Protein AF-A0A5K7TT39-F1 (afdb_monomer)

Mean predicted aligned error: 3.27 Å

Secondary structure (DSSP, 8-state):
-HHHHHHHHHHHTTPPPP-HHHHHHHHHHHHTT----S-GGGSPPPTTHHHHHHHHHHHHHHHHHHHHHHHH-THHHHS--HHHHHHHHHHTTHIIIIIIHHHHTS-GGGTTSS-HHHHHHHHHHHHHHHHHHHHHHHHHHH--

Foldseek 3Di:
DLLVVVVVVCVVVVHDDDQLLLVLLQVQVVVVVQNADLASVPDDGDVPSNVSSVVVVVVVLVVLLVVLCVVVHPVCLQVPDLVSLQVSLQVCLCCCQVPVCRRNNCNHQSVNPPCSPVVSVVSNVSSNSSSVVSRVVSVVVNDD

pLDDT: mean 94.25, std 5.34, range [56.25, 98.25]

Sequence (144 aa):
MVMDLWGLLLRRLGVATLNFAMLGRWAGHVLQGRIRHQAIAKAEPVRHELALGWVIHYGIGVLFAGLLVVLVGERWLQAPTLGPALLVGLGTVVAPLCFMQPIMGAGFFASRTPTPARNCLKSLVTHFVFGVGLFLSAAMIVSP

Structure (mmCIF, N/CA/C/O backbone):
data_AF-A0A5K7TT39-F1
#
_entry.id   AF-A0A5K7TT39-F1
#
loop_
_atom_site.group_PDB
_atom_site.id
_atom_site.type_symbol
_atom_site.label_atom_id
_atom_site.label_alt_id
_atom_site.label_comp_id
_atom_site.label_asym_id
_atom_site.label_entity_id
_atom_site.label_seq_id
_atom_site.pdbx_PDB_ins_code
_atom_site.Cartn_x
_atom_site.Cartn_y
_atom_site.Cartn_z
_atom_site.occupanc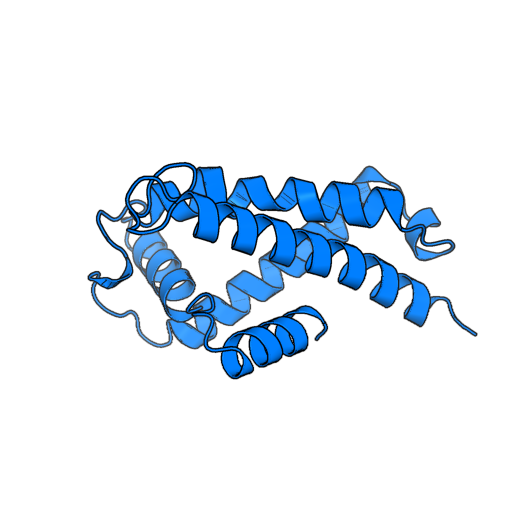y
_atom_site.B_iso_or_equiv
_atom_site.auth_seq_id
_atom_site.auth_comp_id
_atom_site.auth_asym_id
_atom_site.auth_atom_id
_atom_site.pdbx_PDB_model_num
ATOM 1 N N . MET A 1 1 ? 6.260 -9.729 -0.187 1.00 75.25 1 MET A N 1
ATOM 2 C CA . MET A 1 1 ? 7.664 -9.727 0.288 1.00 75.25 1 MET A CA 1
ATOM 3 C C . MET A 1 1 ? 8.198 -8.323 0.565 1.00 75.25 1 MET A C 1
ATOM 5 O O . MET A 1 1 ? 8.384 -8.001 1.730 1.00 75.25 1 MET A O 1
ATOM 9 N N . VAL A 1 2 ? 8.403 -7.455 -0.440 1.00 90.19 2 VAL A N 1
ATOM 10 C CA . VAL A 1 2 ? 8.895 -6.069 -0.212 1.00 90.19 2 VAL A CA 1
ATOM 11 C C . VAL A 1 2 ? 7.992 -5.298 0.761 1.00 90.19 2 VAL A C 1
ATOM 13 O O . VAL A 1 2 ? 8.470 -4.671 1.703 1.00 90.19 2 VAL A O 1
ATOM 16 N N . MET A 1 3 ? 6.675 -5.428 0.591 1.00 91.00 3 MET A N 1
ATOM 17 C CA . MET A 1 3 ? 5.683 -4.806 1.473 1.00 91.00 3 MET A CA 1
ATOM 18 C C . MET A 1 3 ? 5.699 -5.361 2.902 1.00 91.00 3 MET A C 1
ATOM 20 O O . MET A 1 3 ? 5.449 -4.614 3.845 1.00 91.00 3 MET A O 1
ATOM 24 N N . ASP A 1 4 ? 6.031 -6.640 3.082 1.00 88.50 4 ASP A N 1
ATOM 25 C CA . ASP A 1 4 ? 6.109 -7.267 4.406 1.00 88.50 4 ASP A CA 1
ATOM 26 C C . ASP A 1 4 ? 7.344 -6.781 5.161 1.00 88.50 4 ASP A C 1
ATOM 28 O O . ASP A 1 4 ? 7.256 -6.438 6.340 1.00 88.50 4 ASP A O 1
ATOM 32 N N . LEU A 1 5 ? 8.481 -6.668 4.463 1.00 91.50 5 LEU A N 1
ATOM 33 C CA . LEU A 1 5 ? 9.704 -6.072 5.002 1.00 91.50 5 LEU A CA 1
ATOM 34 C C . LEU A 1 5 ? 9.480 -4.605 5.373 1.00 91.50 5 LEU A C 1
ATOM 36 O O . LEU A 1 5 ? 9.866 -4.177 6.461 1.00 91.50 5 LEU A O 1
ATOM 40 N N . TRP A 1 6 ? 8.793 -3.851 4.513 1.00 93.12 6 TRP A N 1
ATOM 41 C CA . TRP A 1 6 ? 8.392 -2.479 4.805 1.00 93.12 6 TRP A CA 1
ATOM 42 C C . TRP A 1 6 ? 7.485 -2.397 6.040 1.00 93.12 6 TRP A C 1
ATOM 44 O O . TRP A 1 6 ? 7.718 -1.590 6.939 1.00 93.12 6 TRP A O 1
ATOM 54 N N . GLY A 1 7 ? 6.487 -3.278 6.137 1.00 90.31 7 GLY A N 1
ATOM 55 C CA . GLY A 1 7 ? 5.612 -3.376 7.301 1.00 90.31 7 GLY A CA 1
ATOM 56 C C . GLY A 1 7 ? 6.370 -3.712 8.589 1.00 90.31 7 GLY A C 1
ATOM 57 O O . GLY A 1 7 ? 6.103 -3.113 9.632 1.00 90.31 7 GLY A O 1
ATOM 58 N N . LEU A 1 8 ? 7.339 -4.628 8.527 1.00 89.44 8 LEU A N 1
ATOM 59 C CA . LEU A 1 8 ? 8.196 -4.982 9.658 1.00 89.44 8 LEU A CA 1
ATOM 60 C C . LEU A 1 8 ? 9.067 -3.799 10.094 1.00 89.44 8 LEU A C 1
ATOM 62 O O . LEU A 1 8 ? 9.157 -3.521 11.290 1.00 89.44 8 LEU A O 1
ATOM 66 N N . LEU A 1 9 ? 9.664 -3.080 9.141 1.00 92.25 9 LEU A N 1
ATOM 67 C CA . LEU A 1 9 ? 10.449 -1.878 9.411 1.00 92.25 9 LEU A CA 1
ATOM 68 C C . LEU A 1 9 ? 9.599 -0.814 10.111 1.00 92.25 9 LEU A C 1
ATOM 70 O O . LEU A 1 9 ? 9.983 -0.323 11.169 1.00 92.25 9 LEU A O 1
ATOM 74 N N . LEU A 1 10 ? 8.410 -0.512 9.583 1.00 91.38 10 LEU A N 1
ATOM 75 C CA . LEU A 1 10 ? 7.490 0.440 10.206 1.00 91.38 10 LEU A CA 1
ATOM 76 C C . LEU A 1 10 ? 7.132 0.039 11.642 1.00 91.38 10 LEU A C 1
ATOM 78 O O . LEU A 1 10 ? 7.138 0.890 12.529 1.00 91.38 10 LEU A O 1
ATOM 82 N N . ARG A 1 11 ? 6.884 -1.253 11.895 1.00 89.44 11 ARG A N 1
ATOM 83 C CA . ARG A 1 11 ? 6.622 -1.763 13.251 1.00 89.44 11 ARG A CA 1
ATOM 84 C C . ARG A 1 11 ? 7.820 -1.579 14.179 1.00 89.44 11 ARG A C 1
ATOM 86 O O . ARG A 1 11 ? 7.628 -1.149 15.311 1.00 89.44 11 ARG A O 1
ATOM 93 N N . ARG A 1 12 ? 9.042 -1.852 13.707 1.00 91.75 12 ARG A N 1
ATOM 94 C CA . ARG A 1 12 ? 10.277 -1.622 14.481 1.00 91.75 12 ARG A CA 1
ATOM 95 C C . ARG A 1 12 ? 10.501 -0.144 14.805 1.00 91.75 12 ARG A C 1
ATOM 97 O O . ARG A 1 12 ? 11.031 0.165 15.861 1.00 91.75 12 ARG A O 1
ATOM 104 N N . LEU A 1 13 ? 10.048 0.755 13.935 1.00 91.44 13 LEU A N 1
ATOM 105 C CA . LEU A 1 13 ? 10.082 2.206 14.144 1.00 91.44 13 LEU A CA 1
ATOM 106 C C . LEU A 1 13 ? 8.890 2.735 14.971 1.00 91.44 13 LEU A C 1
ATOM 108 O O . LEU A 1 13 ? 8.687 3.945 15.052 1.00 91.44 13 LEU A O 1
ATOM 112 N N . GLY A 1 14 ? 8.058 1.859 15.548 1.00 88.31 14 GLY A N 1
ATOM 113 C CA . GLY A 1 14 ? 6.896 2.253 16.353 1.00 88.31 14 GLY A CA 1
ATOM 114 C C . GLY A 1 14 ? 5.741 2.863 15.546 1.00 88.31 14 GLY A C 1
ATOM 115 O O . GLY A 1 14 ? 4.832 3.474 16.109 1.00 88.31 14 GLY A O 1
ATOM 116 N N . VAL A 1 15 ? 5.743 2.717 14.218 1.00 87.12 15 VAL A N 1
ATOM 117 C CA . VAL A 1 15 ? 4.671 3.212 13.351 1.00 87.12 15 VAL A CA 1
ATOM 118 C C . VAL A 1 15 ? 3.567 2.164 13.256 1.00 87.12 15 VAL A C 1
ATOM 120 O O . VAL A 1 15 ? 3.766 1.061 12.746 1.00 87.12 15 VAL A O 1
ATOM 123 N N . ALA A 1 16 ? 2.362 2.533 13.693 1.00 81.50 16 ALA A N 1
ATOM 124 C CA . ALA A 1 16 ? 1.181 1.692 13.538 1.00 81.50 16 ALA A CA 1
ATOM 125 C C . ALA A 1 16 ? 0.922 1.387 12.048 1.00 81.50 16 ALA A C 1
ATOM 127 O O . ALA A 1 16 ? 0.655 2.286 11.234 1.00 81.50 16 ALA A O 1
ATOM 128 N N . THR A 1 17 ? 1.001 0.103 11.701 1.00 78.38 17 THR A N 1
ATOM 129 C CA . THR A 1 17 ? 0.720 -0.416 10.357 1.00 78.38 17 THR A CA 1
ATOM 130 C C . THR A 1 17 ? -0.756 -0.773 10.210 1.00 78.38 17 THR A C 1
ATOM 132 O O . THR A 1 17 ? -1.498 -0.819 11.193 1.00 78.38 17 THR A O 1
ATOM 135 N N . LEU A 1 18 ? -1.205 -0.972 8.969 1.00 71.31 18 LEU A N 1
ATOM 136 C CA . LEU A 1 18 ? -2.574 -1.399 8.708 1.00 71.31 18 LEU A CA 1
ATOM 137 C C . LEU A 1 18 ? -2.823 -2.747 9.396 1.00 71.31 18 LEU A C 1
ATOM 139 O O . LEU A 1 18 ? -2.069 -3.702 9.211 1.00 71.31 18 LEU A O 1
ATOM 143 N N . ASN A 1 19 ? -3.892 -2.827 10.184 1.00 85.75 19 ASN A N 1
ATOM 144 C CA . ASN A 1 19 ? -4.361 -4.100 10.700 1.00 85.75 19 ASN A CA 1
ATOM 145 C C . ASN A 1 19 ? -5.215 -4.772 9.619 1.00 85.75 19 ASN A C 1
ATOM 147 O O . ASN A 1 19 ? -6.357 -4.367 9.404 1.00 85.75 19 ASN A O 1
ATOM 151 N N . PHE A 1 20 ? -4.676 -5.796 8.950 1.00 90.69 20 PHE A N 1
ATOM 152 C CA . PHE A 1 20 ? -5.413 -6.529 7.916 1.00 90.69 20 PHE A CA 1
ATOM 153 C C . PHE A 1 20 ? -6.703 -7.169 8.441 1.00 90.69 20 PHE A C 1
ATOM 155 O O . PHE A 1 20 ? -7.648 -7.316 7.672 1.00 90.69 20 PHE A O 1
ATOM 162 N N . ALA A 1 21 ? -6.818 -7.421 9.749 1.00 94.06 21 ALA A N 1
ATOM 163 C CA . ALA A 1 21 ? -8.078 -7.842 10.354 1.00 94.06 21 ALA A CA 1
ATOM 164 C C . ALA A 1 21 ? -9.216 -6.840 10.097 1.00 94.06 21 ALA A C 1
ATOM 166 O O . ALA A 1 21 ? -10.344 -7.256 9.883 1.00 94.06 21 ALA A O 1
ATOM 167 N N . MET A 1 22 ? -8.942 -5.530 10.027 1.00 95.12 22 MET A N 1
ATOM 168 C CA . MET A 1 22 ? -9.972 -4.536 9.693 1.00 95.12 22 MET A CA 1
ATOM 169 C C . MET A 1 22 ? -10.473 -4.674 8.254 1.00 95.12 22 MET A C 1
ATOM 171 O O . MET A 1 22 ? -11.657 -4.466 8.001 1.00 95.12 22 MET A O 1
ATOM 175 N N . LEU A 1 23 ? -9.585 -5.021 7.318 1.00 95.31 23 LEU A N 1
ATOM 176 C CA . LEU A 1 23 ? -9.950 -5.254 5.922 1.00 95.31 23 LEU A CA 1
ATOM 177 C C . LEU A 1 23 ? -10.805 -6.514 5.786 1.00 95.31 23 LEU A C 1
ATOM 179 O O . LEU A 1 23 ? -11.852 -6.478 5.145 1.00 95.31 23 LEU A O 1
ATOM 183 N N . GLY A 1 24 ? -10.403 -7.611 6.430 1.00 97.12 24 GLY A N 1
ATOM 184 C CA . GLY A 1 24 ? -11.213 -8.825 6.414 1.00 97.12 24 GLY A CA 1
ATOM 185 C C . GLY A 1 24 ? -12.522 -8.673 7.183 1.00 97.12 24 GLY A C 1
ATOM 186 O O . GLY A 1 24 ? -13.542 -9.181 6.732 1.00 97.12 24 GLY A O 1
ATOM 187 N N . ARG A 1 25 ? -12.545 -7.899 8.275 1.00 97.56 25 ARG A N 1
ATOM 188 C CA . ARG A 1 25 ? -13.785 -7.544 8.975 1.00 97.56 25 ARG A CA 1
ATOM 189 C C . ARG A 1 25 ? -14.730 -6.817 8.032 1.00 97.56 25 ARG A C 1
ATOM 191 O O . ARG A 1 25 ? -15.872 -7.231 7.885 1.00 97.56 25 ARG A O 1
ATOM 198 N N . TRP A 1 26 ? -14.242 -5.776 7.357 1.00 96.69 26 TRP A N 1
ATOM 199 C CA . TRP A 1 26 ? -15.033 -5.033 6.379 1.00 96.69 26 TRP A CA 1
ATOM 200 C C . TRP A 1 26 ? -15.594 -5.955 5.293 1.00 96.69 26 TRP A C 1
ATOM 202 O O . TRP A 1 26 ? -16.793 -5.937 5.042 1.00 96.69 26 TRP A O 1
ATOM 212 N N . ALA A 1 27 ? -14.762 -6.820 4.714 1.00 96.69 27 ALA A N 1
ATOM 213 C CA . ALA A 1 27 ? -15.203 -7.754 3.686 1.00 96.69 27 ALA A CA 1
ATOM 214 C C . ALA A 1 27 ? -16.251 -8.756 4.194 1.00 96.69 27 ALA A C 1
ATOM 216 O O . ALA A 1 27 ? -17.235 -9.014 3.509 1.00 96.69 27 ALA A O 1
ATOM 217 N N . GLY A 1 28 ? -16.089 -9.280 5.410 1.00 97.31 28 GLY A N 1
ATOM 218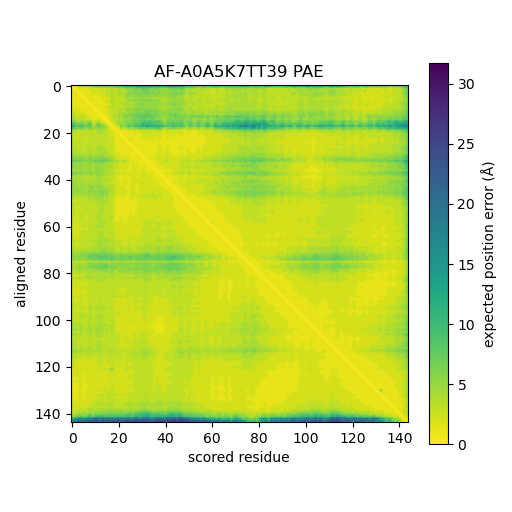 C CA . GLY A 1 28 ? -17.084 -10.152 6.030 1.00 97.31 28 GLY A CA 1
ATOM 219 C C . GLY A 1 28 ? -18.436 -9.462 6.233 1.00 97.31 28 GLY A C 1
ATOM 220 O O . GLY A 1 28 ? -19.472 -10.052 5.943 1.00 97.31 28 GLY A O 1
ATOM 221 N N . HIS A 1 29 ? -18.435 -8.194 6.654 1.00 97.44 29 HIS A N 1
ATOM 222 C CA . HIS A 1 29 ? -19.658 -7.388 6.780 1.00 97.44 29 HIS A CA 1
ATOM 223 C C . HIS A 1 29 ? -20.275 -7.033 5.420 1.00 97.44 29 HIS A C 1
ATOM 225 O O . HIS A 1 29 ? -21.499 -7.012 5.299 1.00 97.44 29 HIS A O 1
ATOM 231 N N . VAL A 1 30 ? -19.467 -6.836 4.371 1.00 96.50 30 VAL A N 1
ATOM 232 C CA . VAL A 1 30 ? -19.963 -6.656 2.993 1.00 96.50 30 VAL A CA 1
ATOM 233 C C . VAL A 1 30 ? -20.764 -7.877 2.540 1.00 96.50 30 VAL A C 1
ATOM 235 O O . VAL A 1 30 ? -21.849 -7.708 1.988 1.00 96.50 30 VAL A O 1
ATOM 238 N N . LEU A 1 31 ? -20.292 -9.094 2.836 1.00 94.00 31 LEU A N 1
ATOM 239 C CA . LEU A 1 31 ? -21.029 -10.334 2.541 1.00 94.00 31 LEU A CA 1
ATOM 240 C C . LEU A 1 31 ? -22.360 -10.439 3.307 1.00 94.00 31 LEU A C 1
ATOM 242 O O . LEU A 1 31 ? -23.249 -11.177 2.898 1.00 94.00 31 LEU A O 1
ATOM 246 N N . GLN A 1 32 ? -22.514 -9.678 4.391 1.00 94.19 32 GLN A N 1
ATOM 247 C CA . GLN A 1 32 ? -23.739 -9.564 5.189 1.00 94.19 32 GLN A CA 1
ATOM 248 C C . GLN A 1 32 ? -24.581 -8.329 4.805 1.00 94.19 32 GLN A C 1
ATOM 250 O O . GLN A 1 32 ? -25.520 -7.969 5.511 1.00 94.19 32 GLN A O 1
ATOM 255 N N . GLY A 1 33 ? -24.244 -7.644 3.705 1.00 95.81 33 GLY A N 1
ATOM 256 C CA . GLY A 1 33 ? -24.967 -6.474 3.198 1.00 95.81 33 GLY A CA 1
ATOM 257 C C . GLY A 1 33 ? -24.571 -5.138 3.838 1.00 95.81 33 GLY A C 1
ATOM 258 O O . GLY A 1 33 ? -25.122 -4.095 3.480 1.00 95.81 33 GLY A O 1
ATOM 259 N N . ARG A 1 34 ? -23.595 -5.114 4.754 1.00 96.44 34 ARG A N 1
ATOM 260 C CA . ARG A 1 34 ? -23.111 -3.886 5.397 1.00 96.44 34 ARG A CA 1
ATOM 261 C C . ARG A 1 34 ? -21.799 -3.429 4.769 1.00 96.44 34 ARG A C 1
ATOM 263 O O . ARG A 1 34 ? -20.717 -3.851 5.152 1.00 96.44 34 ARG A O 1
ATOM 270 N N . ILE A 1 35 ? -21.908 -2.503 3.821 1.00 95.69 35 ILE A N 1
ATOM 271 C CA . ILE A 1 35 ? -20.742 -1.978 3.097 1.00 95.69 35 ILE A CA 1
ATOM 272 C C . ILE A 1 35 ? -20.032 -0.877 3.890 1.00 95.69 35 ILE A C 1
ATOM 274 O O . ILE A 1 35 ? -18.808 -0.844 3.929 1.00 95.69 35 ILE A O 1
ATOM 278 N N . ARG A 1 36 ? -20.775 0.050 4.506 1.00 96.50 36 ARG A N 1
ATOM 279 C CA . ARG A 1 36 ? -20.218 1.239 5.176 1.00 96.50 36 ARG A CA 1
ATOM 280 C C . ARG A 1 36 ? -20.242 1.090 6.694 1.00 96.50 36 ARG A C 1
ATOM 282 O O . ARG A 1 36 ? -21.222 0.613 7.259 1.00 96.50 36 ARG A O 1
ATOM 289 N N . HIS A 1 37 ? -19.193 1.575 7.352 1.00 96.88 37 HIS A N 1
ATOM 290 C CA . HIS A 1 37 ? -19.041 1.565 8.804 1.00 96.88 37 HIS A CA 1
ATOM 291 C C . HIS A 1 37 ? -18.690 2.959 9.326 1.00 96.88 37 HIS A C 1
ATOM 293 O O . HIS A 1 37 ? -17.891 3.673 8.727 1.00 96.88 37 HIS A O 1
ATOM 299 N N . GLN A 1 38 ? -19.239 3.333 10.486 1.00 94.25 38 GLN A N 1
ATOM 300 C CA . GLN A 1 38 ? -18.822 4.560 11.181 1.00 94.25 38 GLN A CA 1
ATOM 301 C C . GLN A 1 38 ? -17.392 4.447 11.722 1.00 94.25 38 GLN A C 1
ATOM 303 O O . GLN A 1 38 ? -16.633 5.408 11.676 1.00 94.25 38 GLN A O 1
ATOM 308 N N . ALA A 1 39 ? -17.030 3.266 12.225 1.00 94.50 39 ALA A N 1
ATOM 309 C CA . ALA A 1 39 ? -15.679 2.919 12.637 1.00 94.50 39 ALA A CA 1
ATOM 310 C C . ALA A 1 39 ? -15.515 1.397 12.562 1.00 94.50 39 ALA A C 1
ATOM 312 O O . ALA A 1 39 ? -15.964 0.680 13.456 1.00 94.50 39 ALA A O 1
ATOM 313 N N . ILE A 1 40 ? -14.863 0.888 11.513 1.00 96.38 40 ILE A N 1
ATOM 314 C CA . ILE A 1 40 ? -14.675 -0.563 11.327 1.00 96.38 40 ILE A CA 1
ATOM 315 C C . ILE A 1 40 ? -13.979 -1.229 12.523 1.00 96.38 40 ILE A C 1
ATOM 317 O O . ILE A 1 40 ? -14.287 -2.362 12.871 1.00 96.38 40 ILE A O 1
ATOM 321 N N . ALA A 1 41 ? -13.103 -0.492 13.213 1.00 92.94 41 ALA A N 1
ATOM 322 C CA . ALA A 1 41 ? -12.406 -0.950 14.412 1.00 92.94 41 ALA A CA 1
ATOM 323 C C . ALA A 1 41 ? -13.357 -1.377 15.545 1.00 92.94 41 ALA A C 1
ATOM 325 O O . ALA A 1 41 ? -13.000 -2.242 16.343 1.00 92.94 41 ALA A O 1
ATOM 326 N N . LYS A 1 42 ? -14.555 -0.778 15.601 1.00 94.94 42 LYS A N 1
ATOM 327 C CA . LYS A 1 42 ? -15.600 -1.047 16.599 1.00 94.94 42 LYS A CA 1
ATOM 328 C C . LYS A 1 42 ? -16.676 -2.016 16.102 1.00 94.94 42 LYS A C 1
ATOM 330 O O . LYS A 1 42 ? -17.554 -2.376 16.875 1.00 94.94 42 LYS A O 1
ATOM 335 N N . ALA A 1 43 ? -16.652 -2.397 14.824 1.00 96.00 43 ALA A N 1
ATOM 336 C CA . ALA A 1 43 ? -17.603 -3.366 14.292 1.00 96.00 43 ALA A CA 1
ATOM 337 C C . ALA A 1 43 ? -17.347 -4.755 14.891 1.00 96.00 43 ALA A C 1
ATOM 339 O O . ALA A 1 43 ? -16.207 -5.065 15.247 1.00 96.00 43 ALA A O 1
ATOM 340 N N . GLU A 1 44 ? -18.392 -5.580 14.958 1.00 96.50 44 GLU A N 1
ATOM 341 C CA . GLU A 1 44 ? -18.294 -6.960 15.436 1.00 96.50 44 GLU A CA 1
ATOM 342 C C . GLU A 1 44 ? -17.218 -7.733 14.654 1.00 96.50 44 GLU A C 1
ATOM 344 O O . GLU A 1 44 ? -17.187 -7.638 13.418 1.00 96.50 44 GLU A O 1
ATOM 349 N N . PRO A 1 45 ? -16.319 -8.460 15.342 1.00 96.38 45 PRO A N 1
ATOM 350 C CA . PRO A 1 45 ? -15.313 -9.274 14.679 1.00 96.38 45 PRO A CA 1
ATOM 351 C C . PRO A 1 45 ? -15.939 -10.348 13.792 1.00 96.38 45 PRO A C 1
ATOM 353 O O . PRO A 1 45 ? -16.941 -10.962 14.154 1.00 96.38 45 PRO A O 1
ATOM 356 N N . VAL A 1 46 ? -15.308 -10.619 12.653 1.00 96.50 46 VAL A N 1
ATOM 357 C CA . VAL A 1 46 ? -15.703 -11.718 11.763 1.00 96.50 46 VAL A CA 1
ATOM 358 C C . VAL A 1 46 ? -14.750 -12.895 11.964 1.00 96.50 46 VAL A C 1
ATOM 360 O O . VAL A 1 46 ? -13.538 -12.725 12.128 1.00 96.50 46 VAL A O 1
ATOM 363 N N . ARG A 1 47 ? -15.283 -14.121 11.943 1.00 96.38 47 ARG A N 1
ATOM 364 C CA . ARG A 1 47 ? -14.469 -15.339 12.040 1.00 96.38 47 ARG A CA 1
ATOM 365 C C . ARG A 1 47 ? -13.394 -15.333 10.943 1.00 96.38 47 ARG A C 1
ATOM 367 O O . ARG A 1 47 ? -13.699 -15.145 9.772 1.00 96.38 47 ARG A O 1
ATOM 374 N N . HIS A 1 48 ? -12.138 -15.551 11.332 1.00 96.06 48 HIS A N 1
ATOM 375 C CA . HIS A 1 48 ? -10.974 -15.538 10.433 1.00 96.06 48 HIS A CA 1
ATOM 376 C C . HIS A 1 48 ? -10.712 -14.197 9.708 1.00 96.06 48 HIS A C 1
ATOM 378 O O . HIS A 1 48 ? -10.034 -14.186 8.681 1.00 96.06 48 HIS A O 1
ATOM 384 N N . GLU A 1 49 ? -11.165 -13.056 10.252 1.00 97.31 49 GLU A N 1
ATOM 385 C CA . GLU A 1 49 ? -10.994 -11.729 9.627 1.00 97.31 49 GLU A CA 1
ATOM 386 C C . GLU A 1 49 ? -9.540 -11.377 9.278 1.00 97.31 49 GLU A C 1
ATOM 388 O O . GLU A 1 49 ? -9.285 -10.725 8.270 1.00 97.31 49 GLU A O 1
ATOM 393 N N . LEU A 1 50 ? -8.557 -11.839 10.054 1.00 95.75 50 LEU A N 1
ATOM 394 C CA . LEU A 1 50 ? -7.152 -11.605 9.725 1.00 95.75 50 LEU A CA 1
ATOM 395 C C . LEU A 1 50 ? -6.731 -12.344 8.447 1.00 95.75 50 LEU A C 1
ATOM 397 O O . LEU A 1 50 ? -6.117 -11.741 7.571 1.00 95.75 50 LEU A O 1
ATOM 401 N N . ALA A 1 51 ? -7.070 -13.631 8.333 1.00 96.44 51 ALA A N 1
ATOM 402 C CA . ALA A 1 51 ? -6.734 -14.442 7.164 1.00 96.44 51 ALA A CA 1
ATOM 403 C C . ALA A 1 51 ? -7.443 -13.914 5.910 1.00 96.44 51 ALA A C 1
ATOM 405 O O . ALA A 1 51 ? -6.809 -13.734 4.873 1.00 96.44 51 ALA A O 1
ATOM 406 N N . LEU A 1 52 ? -8.730 -13.573 6.033 1.00 96.62 52 LEU A N 1
ATOM 407 C CA . LEU A 1 52 ? -9.495 -12.952 4.953 1.00 96.62 52 LEU A CA 1
ATOM 408 C C . LEU A 1 52 ? -8.867 -11.623 4.512 1.00 96.62 52 LEU A C 1
ATOM 410 O O . LEU A 1 52 ? -8.708 -11.373 3.320 1.00 96.62 52 LEU A O 1
ATOM 414 N N . GLY A 1 53 ? -8.452 -10.793 5.470 1.00 95.56 53 GLY A N 1
ATOM 415 C CA . GLY A 1 53 ? -7.764 -9.538 5.194 1.00 95.56 53 GLY A CA 1
ATOM 416 C C . GLY A 1 53 ? -6.467 -9.721 4.410 1.00 95.56 53 GLY A C 1
ATOM 417 O O . GLY A 1 53 ? -6.226 -8.981 3.459 1.00 95.56 53 GLY A O 1
ATOM 418 N N . TRP A 1 54 ? -5.659 -10.722 4.769 1.00 95.12 54 TRP A N 1
ATOM 419 C CA . TRP A 1 54 ? -4.447 -11.072 4.026 1.00 95.12 54 TRP A CA 1
ATOM 420 C C . TRP A 1 54 ? -4.749 -11.525 2.597 1.00 95.12 54 TRP A C 1
ATOM 422 O O . TRP A 1 54 ? -4.130 -11.015 1.666 1.00 95.12 54 TRP A O 1
ATOM 432 N N . VAL A 1 55 ? -5.713 -12.434 2.412 1.00 96.50 55 VAL A N 1
ATOM 433 C CA . VAL A 1 55 ? -6.111 -12.927 1.081 1.00 96.50 55 VAL A CA 1
ATOM 434 C C . VAL A 1 55 ? -6.551 -11.773 0.185 1.00 96.50 55 VAL A C 1
ATOM 436 O O . VAL A 1 55 ? -6.064 -11.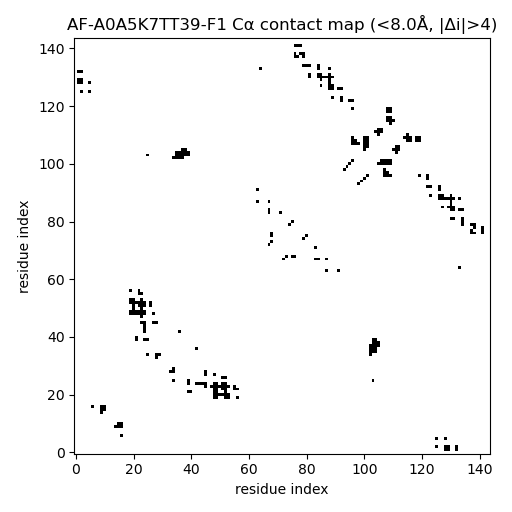642 -0.936 1.00 96.50 55 VAL A O 1
ATOM 439 N N . ILE A 1 56 ? -7.417 -10.893 0.692 1.00 95.00 56 ILE A N 1
ATOM 440 C CA . ILE A 1 56 ? -7.891 -9.725 -0.058 1.00 95.00 56 ILE A CA 1
ATOM 441 C C . ILE A 1 56 ? -6.729 -8.788 -0.379 1.00 95.00 56 ILE A C 1
ATOM 443 O O . ILE A 1 56 ? -6.620 -8.311 -1.505 1.00 95.00 56 ILE A O 1
ATOM 447 N N . HIS A 1 57 ? -5.845 -8.531 0.585 1.00 92.38 57 HIS A N 1
ATOM 448 C CA . HIS A 1 57 ? -4.715 -7.636 0.374 1.00 92.38 57 HIS A CA 1
ATOM 449 C C . HIS A 1 57 ? -3.771 -8.139 -0.726 1.00 92.38 57 HIS A C 1
ATOM 451 O O . HIS A 1 57 ? -3.438 -7.380 -1.636 1.00 92.38 57 HIS A O 1
ATOM 457 N N . TYR A 1 58 ? -3.386 -9.417 -0.684 1.00 93.81 58 TYR A N 1
ATOM 458 C CA . TYR A 1 58 ? -2.552 -10.014 -1.726 1.00 93.81 58 TYR A CA 1
ATOM 459 C C . TYR A 1 58 ? -3.271 -10.081 -3.073 1.00 93.81 58 TYR A C 1
ATOM 461 O O . TYR A 1 58 ? -2.660 -9.765 -4.091 1.00 93.81 58 TYR A O 1
ATOM 469 N N . GLY A 1 59 ? -4.566 -10.411 -3.087 1.00 96.44 59 GLY A N 1
ATOM 470 C CA . GLY A 1 59 ? -5.376 -10.411 -4.305 1.00 96.44 59 GLY A CA 1
ATOM 471 C C . GLY A 1 59 ? -5.412 -9.040 -4.985 1.00 96.44 59 GLY A C 1
ATOM 472 O O . GLY A 1 59 ? -5.196 -8.944 -6.190 1.00 96.44 59 GLY A O 1
ATOM 473 N N . ILE A 1 60 ? -5.591 -7.964 -4.213 1.00 95.12 60 ILE A N 1
ATOM 474 C CA . ILE A 1 60 ? -5.518 -6.584 -4.719 1.00 95.12 60 ILE A CA 1
ATOM 475 C C . ILE A 1 60 ? -4.110 -6.262 -5.241 1.00 95.12 60 ILE A C 1
ATOM 477 O O . ILE A 1 60 ? -3.971 -5.641 -6.292 1.00 95.12 60 ILE A O 1
ATOM 481 N N . GLY A 1 61 ? -3.059 -6.701 -4.543 1.00 94.81 61 GLY A N 1
ATOM 482 C CA . GLY A 1 61 ? -1.677 -6.526 -4.997 1.00 94.81 61 GLY A CA 1
ATOM 483 C C . GLY A 1 61 ? -1.413 -7.186 -6.355 1.00 94.81 61 GLY A C 1
ATOM 484 O O . GLY A 1 61 ? -0.843 -6.551 -7.242 1.00 94.81 61 GLY A O 1
ATOM 485 N N . VAL A 1 62 ? -1.878 -8.425 -6.543 1.00 96.19 62 VAL A N 1
ATOM 486 C CA . VAL A 1 62 ? -1.797 -9.148 -7.825 1.00 96.19 62 VAL A CA 1
ATOM 487 C C . VAL A 1 62 ? -2.605 -8.435 -8.906 1.00 96.19 62 VAL A C 1
ATOM 489 O O . VAL A 1 62 ? -2.105 -8.252 -10.014 1.00 96.19 62 VAL A O 1
ATOM 492 N N . LEU A 1 63 ? -3.815 -7.968 -8.585 1.00 96.62 63 LEU A N 1
ATOM 493 C CA . LEU A 1 63 ? -4.644 -7.194 -9.509 1.00 96.62 63 LEU A CA 1
ATOM 494 C C . LEU A 1 63 ? -3.918 -5.932 -9.998 1.00 96.62 63 LEU A C 1
ATOM 496 O O . LEU A 1 63 ? -3.918 -5.651 -11.193 1.00 96.62 63 LEU A O 1
ATOM 500 N N . PHE A 1 64 ? -3.268 -5.186 -9.103 1.00 95.75 64 PHE A N 1
ATOM 501 C CA . PHE A 1 64 ? -2.515 -3.988 -9.481 1.00 95.75 64 PHE A CA 1
ATOM 502 C C . PHE A 1 64 ? -1.237 -4.294 -10.266 1.00 95.75 64 PHE A C 1
ATOM 504 O O . PHE A 1 64 ? -0.899 -3.543 -11.179 1.00 95.75 64 PHE A O 1
ATOM 511 N N . ALA A 1 65 ? -0.551 -5.400 -9.968 1.00 95.44 65 ALA A N 1
ATOM 512 C CA . ALA A 1 65 ? 0.563 -5.865 -10.790 1.00 95.44 65 ALA A CA 1
ATOM 513 C C . ALA A 1 65 ? 0.095 -6.224 -12.214 1.00 95.44 65 ALA A C 1
ATOM 515 O O . ALA A 1 65 ? 0.712 -5.805 -13.188 1.00 95.44 65 ALA A O 1
ATOM 516 N N . GLY A 1 66 ? -1.036 -6.925 -12.344 1.00 96.06 66 GLY A N 1
ATOM 517 C CA . GLY A 1 66 ? -1.661 -7.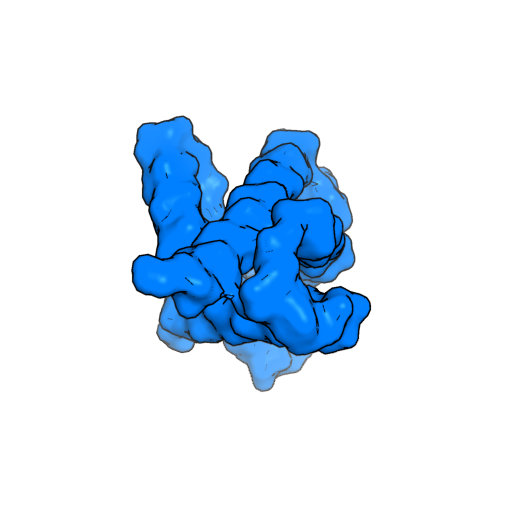206 -13.638 1.00 96.06 66 GLY A CA 1
ATOM 518 C C . GLY A 1 66 ? -2.082 -5.932 -14.374 1.00 96.06 66 GLY A C 1
ATOM 519 O O . GLY A 1 66 ? -1.823 -5.799 -15.566 1.00 96.06 66 GLY A O 1
ATOM 520 N N . LEU A 1 67 ? -2.652 -4.954 -13.662 1.00 95.19 67 LEU A N 1
ATOM 521 C CA . LEU A 1 67 ? -3.015 -3.653 -14.229 1.00 95.19 67 LEU A CA 1
ATOM 522 C C . LEU A 1 67 ? -1.801 -2.929 -14.825 1.00 95.19 67 LEU A C 1
ATOM 524 O O . LEU A 1 67 ? -1.914 -2.370 -15.910 1.00 95.19 67 LEU A O 1
ATOM 528 N N . LEU A 1 68 ? -0.640 -2.964 -14.163 1.00 96.12 68 LEU A N 1
ATOM 529 C CA . LEU A 1 68 ? 0.597 -2.408 -14.721 1.00 96.12 68 LEU A CA 1
ATOM 530 C C . LEU A 1 68 ? 0.936 -3.048 -16.073 1.00 96.12 68 LEU A C 1
ATOM 532 O O . LEU A 1 68 ? 1.213 -2.335 -17.034 1.00 96.12 68 LEU A O 1
ATOM 536 N N . VAL A 1 69 ? 0.867 -4.376 -16.162 1.00 96.12 69 VAL A N 1
ATOM 537 C CA . VAL A 1 69 ? 1.157 -5.107 -17.404 1.00 96.12 69 VAL A CA 1
ATOM 538 C C . VAL A 1 69 ? 0.137 -4.779 -18.494 1.00 96.12 69 VAL A C 1
ATOM 540 O O . VAL A 1 69 ? 0.525 -4.570 -19.637 1.00 96.12 69 VAL A O 1
ATOM 543 N N . VAL A 1 70 ? -1.148 -4.661 -18.154 1.00 96.25 70 VAL A N 1
ATOM 544 C CA . VAL A 1 70 ? -2.201 -4.280 -19.112 1.00 96.25 70 VAL A CA 1
ATOM 545 C C . VAL A 1 70 ? -2.010 -2.849 -19.622 1.00 96.25 70 VAL A C 1
ATOM 547 O O . VAL A 1 70 ? -2.195 -2.596 -20.809 1.00 96.25 70 VAL A O 1
ATOM 550 N N . LEU A 1 71 ? -1.634 -1.911 -18.748 1.00 94.75 71 LEU A N 1
ATOM 551 C CA . LEU A 1 71 ? -1.480 -0.498 -19.110 1.00 94.75 71 LEU A CA 1
ATOM 552 C C . LEU A 1 71 ? -0.195 -0.210 -19.895 1.00 94.75 71 LEU A C 1
ATOM 554 O O . LEU A 1 71 ? -0.195 0.660 -20.761 1.00 94.75 71 LEU A O 1
ATOM 558 N N . VAL A 1 72 ? 0.904 -0.896 -19.574 1.00 95.69 72 VAL A N 1
ATOM 559 C CA . VAL A 1 72 ? 2.238 -0.614 -20.142 1.00 95.69 72 VAL A CA 1
ATOM 560 C C . VAL A 1 72 ? 2.621 -1.620 -21.232 1.00 95.69 72 VAL A C 1
ATOM 562 O O . VAL A 1 72 ? 3.437 -1.322 -22.103 1.00 95.69 72 VAL A O 1
ATOM 565 N N . GLY A 1 73 ? 2.002 -2.798 -21.216 1.00 94.25 73 GLY A N 1
ATOM 566 C CA . GLY A 1 73 ? 2.261 -3.905 -22.124 1.00 94.25 73 GLY A CA 1
ATOM 567 C C . GLY A 1 73 ? 3.254 -4.924 -21.565 1.00 94.25 73 GLY A C 1
ATOM 568 O O . GLY A 1 73 ? 4.130 -4.619 -20.754 1.00 94.25 73 GLY A O 1
ATOM 569 N N . GLU A 1 74 ? 3.159 -6.155 -22.068 1.00 93.62 74 GLU A N 1
ATOM 570 C CA . GLU A 1 74 ? 3.984 -7.296 -21.642 1.00 93.62 74 GLU A CA 1
ATOM 571 C C . GLU A 1 74 ? 5.489 -7.078 -21.844 1.00 93.62 74 GLU A C 1
ATOM 573 O O . GLU A 1 74 ? 6.298 -7.626 -21.102 1.00 93.62 74 GLU A O 1
ATOM 578 N N . ARG A 1 75 ? 5.888 -6.213 -22.788 1.00 93.31 75 ARG A N 1
ATOM 579 C CA . ARG A 1 75 ? 7.299 -5.836 -22.990 1.00 93.31 75 ARG A CA 1
ATOM 580 C C . ARG A 1 75 ? 7.928 -5.214 -21.747 1.00 93.31 75 ARG A C 1
ATOM 582 O O . ARG A 1 75 ? 9.130 -5.359 -21.548 1.00 93.31 75 ARG A O 1
ATOM 589 N N . TRP A 1 76 ? 7.138 -4.563 -20.892 1.00 95.81 76 TRP A N 1
ATOM 590 C CA . TRP A 1 76 ? 7.647 -4.038 -19.627 1.00 95.81 76 TRP A CA 1
ATOM 591 C C . TRP A 1 76 ? 8.133 -5.157 -18.700 1.00 95.81 76 TRP A C 1
ATOM 593 O O . TRP A 1 76 ? 9.099 -4.956 -17.976 1.00 95.81 76 TRP A O 1
ATOM 603 N N . LEU A 1 77 ? 7.542 -6.356 -18.760 1.00 93.94 77 LEU A N 1
ATOM 604 C CA . LEU A 1 77 ? 8.040 -7.501 -17.994 1.00 93.94 77 LEU A CA 1
ATOM 605 C C . LEU A 1 77 ? 9.405 -7.986 -18.484 1.00 93.94 77 LEU A C 1
ATOM 607 O O . LEU A 1 77 ? 10.107 -8.594 -17.697 1.00 93.94 77 LEU A O 1
ATOM 611 N N . GLN A 1 78 ? 9.769 -7.734 -19.745 1.00 93.81 78 GLN A N 1
ATOM 612 C CA . GLN A 1 78 ? 11.049 -8.142 -20.344 1.00 93.81 78 GLN A CA 1
ATOM 613 C C . GLN A 1 78 ? 12.133 -7.067 -20.211 1.00 93.81 78 GLN A C 1
ATOM 615 O O . GLN A 1 78 ? 13.318 -7.375 -20.208 1.00 93.81 78 GLN A O 1
ATOM 620 N N . ALA A 1 79 ? 11.733 -5.800 -20.126 1.00 94.62 79 ALA A N 1
ATOM 621 C CA . ALA A 1 79 ? 12.625 -4.661 -19.949 1.00 94.62 79 ALA A CA 1
ATOM 622 C C 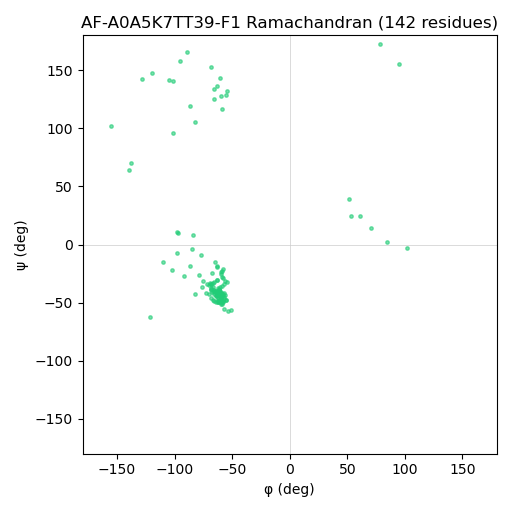. ALA A 1 79 ? 12.013 -3.690 -18.925 1.00 94.62 79 ALA A C 1
ATOM 624 O O . ALA A 1 79 ? 11.524 -2.614 -19.297 1.00 94.62 79 ALA A O 1
ATOM 625 N N . PRO A 1 80 ? 11.975 -4.073 -17.634 1.00 96.12 80 PRO A N 1
ATOM 626 C CA . PRO A 1 80 ? 11.292 -3.288 -16.621 1.00 96.12 80 PRO A CA 1
ATOM 627 C C . PRO A 1 80 ? 11.982 -1.946 -16.426 1.00 96.12 80 PRO A C 1
ATOM 629 O O . PRO A 1 80 ? 13.198 -1.843 -16.284 1.00 96.12 80 PRO A O 1
ATOM 632 N N . THR A 1 81 ? 11.172 -0.896 -16.381 1.00 96.50 81 THR A N 1
ATOM 633 C CA . THR A 1 81 ? 11.600 0.467 -16.056 1.00 96.50 81 THR A CA 1
ATOM 634 C C . THR A 1 81 ? 10.868 0.960 -14.817 1.00 96.50 81 THR A C 1
ATOM 636 O O . THR A 1 81 ? 9.714 0.602 -14.569 1.00 96.50 81 THR A O 1
ATOM 639 N N . LEU A 1 82 ? 11.533 1.803 -14.025 1.00 97.31 82 LEU A N 1
ATOM 640 C CA . LEU A 1 82 ? 11.006 2.259 -12.738 1.00 97.31 82 LEU A CA 1
ATOM 641 C C . LEU A 1 82 ? 9.778 3.176 -12.884 1.00 97.31 82 LEU A C 1
ATOM 643 O O . LEU A 1 82 ? 8.847 3.086 -12.087 1.00 97.31 82 LEU A O 1
ATOM 647 N N . GLY A 1 83 ? 9.759 4.041 -13.903 1.00 97.81 83 GLY A N 1
ATOM 648 C CA . GLY A 1 83 ? 8.728 5.070 -14.083 1.00 97.81 83 GLY A CA 1
ATOM 649 C C . GLY A 1 83 ? 7.292 4.526 -14.079 1.00 97.81 83 GLY A C 1
ATOM 650 O O . GLY A 1 83 ? 6.508 4.932 -13.220 1.00 97.81 83 GLY A O 1
ATOM 651 N N . PRO A 1 84 ? 6.937 3.581 -14.969 1.00 96.88 84 PRO A N 1
ATOM 652 C CA . PRO A 1 84 ? 5.587 3.024 -15.013 1.00 96.88 84 PRO A CA 1
ATOM 653 C C . PRO A 1 84 ? 5.177 2.310 -13.717 1.00 96.88 84 PRO A C 1
ATOM 655 O O . PRO A 1 84 ? 4.046 2.471 -13.258 1.00 96.88 84 PRO A O 1
ATOM 658 N N . ALA A 1 85 ? 6.102 1.592 -13.071 1.00 97.25 85 ALA A N 1
ATOM 659 C CA . ALA A 1 85 ? 5.833 0.931 -11.796 1.00 97.25 85 ALA A CA 1
ATOM 660 C C . ALA A 1 85 ? 5.556 1.928 -10.661 1.00 97.25 85 ALA A C 1
ATOM 662 O O . ALA A 1 85 ? 4.648 1.707 -9.860 1.00 97.25 85 ALA A O 1
ATOM 663 N N . LEU A 1 86 ? 6.287 3.047 -10.609 1.00 98.19 86 LEU A N 1
ATOM 664 C CA . LEU A 1 86 ? 6.018 4.123 -9.653 1.00 98.19 86 LEU A CA 1
ATOM 665 C C . LEU A 1 86 ? 4.696 4.832 -9.939 1.00 98.19 86 LEU A C 1
ATOM 667 O O . LEU A 1 86 ? 3.969 5.125 -8.994 1.00 98.19 86 LEU A O 1
ATOM 671 N N . LEU A 1 87 ? 4.365 5.092 -11.207 1.00 97.31 87 LEU A N 1
ATOM 672 C CA . LEU A 1 87 ? 3.094 5.717 -11.583 1.00 97.31 87 LEU A CA 1
ATOM 673 C C . LEU A 1 87 ? 1.905 4.861 -11.150 1.00 97.31 87 LEU A C 1
ATOM 675 O O . LEU A 1 87 ? 0.993 5.370 -10.499 1.00 97.31 87 LEU A O 1
ATOM 679 N N . VAL A 1 88 ? 1.938 3.558 -11.447 1.00 96.88 88 VAL A N 1
ATOM 680 C CA . VAL A 1 88 ? 0.896 2.633 -10.991 1.00 96.88 88 VAL A CA 1
ATOM 681 C C . VAL A 1 88 ? 0.898 2.549 -9.470 1.00 96.88 88 VAL A C 1
ATOM 683 O O . VAL A 1 88 ? -0.146 2.762 -8.860 1.00 96.88 88 VAL A O 1
ATOM 686 N N . GLY A 1 89 ? 2.059 2.330 -8.845 1.00 97.25 89 GLY A N 1
ATOM 687 C CA . GLY A 1 89 ? 2.197 2.269 -7.392 1.00 97.25 89 GLY A CA 1
ATOM 688 C C . GLY A 1 89 ? 1.570 3.480 -6.706 1.00 97.25 89 GLY A C 1
ATOM 689 O O . GLY A 1 89 ? 0.629 3.326 -5.936 1.00 97.25 89 GLY A O 1
ATOM 690 N N . LEU A 1 90 ? 1.986 4.696 -7.052 1.00 98.00 90 LEU A N 1
ATOM 691 C CA . LEU A 1 90 ? 1.416 5.930 -6.509 1.00 98.00 90 LEU A CA 1
ATOM 692 C C . LEU A 1 90 ? -0.074 6.087 -6.838 1.00 98.00 90 LEU A C 1
ATOM 694 O O . LEU A 1 90 ? -0.838 6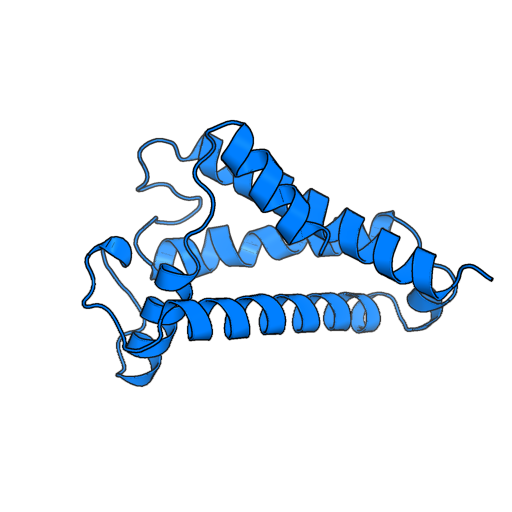.492 -5.966 1.00 98.00 90 LEU A O 1
ATOM 698 N N . GLY A 1 91 ? -0.511 5.717 -8.044 1.00 97.44 91 GLY A N 1
ATOM 699 C CA . GLY A 1 91 ? -1.921 5.756 -8.437 1.00 97.44 91 GLY A CA 1
ATOM 700 C C . GLY A 1 91 ? -2.814 4.891 -7.544 1.00 97.44 91 GLY A C 1
ATOM 701 O O . GLY A 1 91 ? -3.92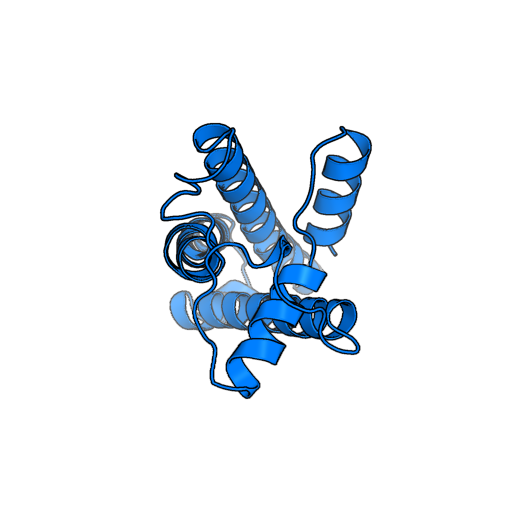1 5.298 -7.183 1.00 97.44 91 GLY A O 1
ATOM 702 N N . THR A 1 92 ? -2.315 3.740 -7.086 1.00 97.12 92 THR A N 1
ATOM 703 C CA . THR A 1 92 ? -3.081 2.866 -6.185 1.00 97.12 92 THR A CA 1
ATOM 704 C C . THR A 1 92 ? -3.373 3.495 -4.821 1.00 97.12 92 THR A C 1
ATOM 706 O O . THR A 1 92 ? -4.305 3.044 -4.161 1.00 97.12 92 THR A O 1
ATOM 709 N N . VAL A 1 93 ? -2.701 4.589 -4.423 1.00 97.06 93 VAL A N 1
ATOM 710 C CA . VAL A 1 93 ? -2.991 5.323 -3.172 1.00 97.06 93 VAL A CA 1
ATOM 711 C C . VAL A 1 93 ? -4.427 5.863 -3.117 1.00 97.06 93 VAL A C 1
ATOM 713 O O . VAL A 1 93 ? -4.974 6.075 -2.030 1.00 97.06 93 VAL A O 1
ATOM 716 N N . VAL A 1 94 ? -5.058 6.056 -4.280 1.00 97.44 94 VAL A N 1
ATOM 717 C CA . VAL A 1 94 ? -6.458 6.479 -4.392 1.00 97.44 94 VAL A CA 1
ATOM 718 C C . VAL A 1 94 ? -7.391 5.433 -3.776 1.00 97.44 94 VAL A C 1
ATOM 720 O O . VAL A 1 94 ? -8.350 5.800 -3.097 1.00 97.44 94 VAL A O 1
ATOM 723 N N . ALA A 1 95 ? -7.097 4.137 -3.931 1.00 95.69 95 ALA A N 1
ATOM 724 C CA . ALA A 1 9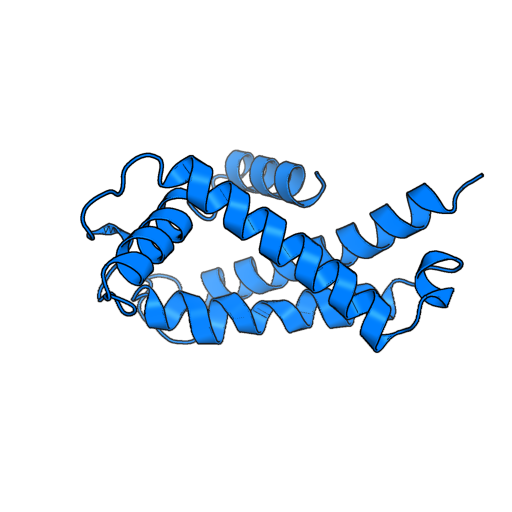5 ? -7.924 3.060 -3.390 1.00 95.69 95 ALA A CA 1
ATOM 725 C C . ALA A 1 95 ? -8.117 3.178 -1.861 1.00 95.69 95 ALA A C 1
ATOM 727 O O . ALA A 1 95 ? -9.263 3.281 -1.406 1.00 95.69 95 ALA A O 1
ATOM 728 N N . PRO A 1 96 ? -7.058 3.250 -1.032 1.00 94.38 96 PRO A N 1
ATOM 729 C CA . PRO A 1 96 ? -7.239 3.430 0.396 1.00 94.38 96 PRO A CA 1
ATOM 730 C C . PRO A 1 96 ? -7.752 4.821 0.772 1.00 94.38 96 PRO A C 1
ATOM 732 O O . PRO A 1 96 ? -8.635 4.896 1.621 1.00 94.38 96 PRO A O 1
ATOM 735 N N . LEU A 1 97 ? -7.246 5.911 0.180 1.00 96.56 97 LEU A N 1
ATOM 736 C CA . LEU A 1 97 ? -7.568 7.275 0.639 1.00 96.56 97 LEU A CA 1
ATOM 737 C C . LEU A 1 97 ? -8.971 7.753 0.236 1.00 96.56 97 LEU A C 1
ATOM 739 O O . LEU A 1 97 ? -9.586 8.523 0.980 1.00 96.56 97 LEU A O 1
ATOM 743 N N . CYS A 1 98 ? -9.481 7.295 -0.909 1.00 97.25 98 CYS A N 1
ATOM 744 C CA . CYS A 1 98 ? -10.740 7.772 -1.484 1.00 97.25 98 CYS A CA 1
ATOM 745 C C . CYS A 1 98 ? -11.873 6.740 -1.442 1.00 97.25 98 CYS A C 1
ATOM 747 O O . CYS A 1 98 ? -13.028 7.126 -1.597 1.00 97.25 98 CYS A O 1
ATOM 749 N N . PHE A 1 99 ? -11.581 5.457 -1.202 1.00 95.50 99 PHE A N 1
ATOM 750 C CA . PHE A 1 99 ? -12.613 4.416 -1.127 1.00 95.50 99 PHE A CA 1
ATOM 751 C C . PHE A 1 99 ? -12.604 3.695 0.215 1.00 95.50 99 PHE A C 1
ATOM 753 O O . PHE A 1 99 ? -13.571 3.795 0.971 1.00 95.50 99 PHE A O 1
ATOM 760 N N . MET A 1 100 ? -11.509 3.010 0.554 1.00 94.44 100 MET A N 1
ATOM 761 C CA . MET A 1 100 ? -11.495 2.158 1.747 1.00 94.44 100 MET A CA 1
ATOM 762 C C . MET A 1 100 ? -11.645 2.978 3.030 1.00 94.44 100 MET A C 1
ATOM 764 O O . MET A 1 100 ? -12.496 2.669 3.857 1.00 94.44 100 MET A O 1
ATOM 768 N N . GLN A 1 101 ? -10.872 4.053 3.196 1.00 94.94 101 GLN A N 1
ATOM 769 C CA . GLN A 1 101 ? -10.929 4.886 4.399 1.00 94.94 101 GLN A CA 1
ATOM 770 C C . GLN A 1 101 ? -12.307 5.528 4.624 1.00 94.94 101 GLN A C 1
ATOM 772 O O . GLN A 1 101 ? -12.825 5.384 5.735 1.00 94.94 101 GLN A O 1
ATOM 777 N N . PRO A 1 102 ? -12.954 6.169 3.628 1.00 96.19 102 PRO A N 1
ATOM 778 C CA . PRO A 1 102 ? -14.326 6.649 3.779 1.00 96.19 102 PRO A CA 1
ATOM 779 C C . PRO A 1 102 ? -15.306 5.556 4.196 1.00 96.19 102 PRO A C 1
ATOM 781 O O . PRO A 1 102 ? -16.070 5.745 5.141 1.00 96.19 102 PRO A O 1
ATOM 784 N N . ILE A 1 103 ? -15.263 4.406 3.519 1.00 96.50 103 ILE A N 1
ATOM 785 C CA . ILE A 1 103 ? -16.201 3.303 3.736 1.00 96.50 103 ILE A CA 1
ATOM 786 C C . ILE A 1 103 ? -15.990 2.650 5.111 1.00 96.50 103 ILE A C 1
ATOM 788 O O . ILE A 1 103 ? -16.956 2.247 5.756 1.00 96.50 103 ILE A O 1
ATOM 792 N N . MET A 1 104 ? -14.750 2.595 5.594 1.00 96.00 104 MET A N 1
ATOM 793 C CA . MET A 1 104 ? -14.378 2.030 6.897 1.00 96.00 104 MET A CA 1
ATOM 794 C C . MET A 1 104 ? -14.520 3.025 8.064 1.00 96.00 104 MET A C 1
ATOM 796 O O . MET A 1 104 ? -14.311 2.644 9.221 1.00 96.00 104 MET A O 1
ATOM 800 N N . GLY A 1 105 ? -14.871 4.284 7.778 1.00 95.75 105 GLY A N 1
ATOM 801 C CA . GLY A 1 105 ? -15.174 5.309 8.780 1.00 95.75 105 GLY A CA 1
ATOM 802 C C . GLY A 1 105 ? -14.064 6.330 9.053 1.00 95.75 105 GLY A C 1
ATOM 803 O O . GLY A 1 105 ? -14.286 7.291 9.784 1.00 95.75 105 GLY A O 1
ATOM 804 N N . ALA A 1 106 ? -12.893 6.188 8.427 1.00 95.44 106 ALA A N 1
ATOM 805 C CA . ALA A 1 106 ? -11.772 7.124 8.557 1.00 95.44 106 ALA A CA 1
ATOM 806 C C . ALA A 1 106 ? -11.948 8.421 7.735 1.00 95.44 106 ALA A C 1
ATOM 808 O O . ALA A 1 106 ? -11.188 9.370 7.924 1.00 95.44 106 ALA A O 1
ATOM 809 N N . GLY A 1 107 ? -12.963 8.485 6.865 1.00 97.00 107 GLY A N 1
ATOM 810 C CA . GLY A 1 107 ? -13.242 9.639 6.002 1.00 97.00 107 GLY A CA 1
ATOM 811 C C . GLY A 1 107 ? -12.324 9.717 4.777 1.00 97.00 107 GLY A C 1
ATOM 812 O O . GLY A 1 107 ? -11.376 8.945 4.649 1.00 97.00 107 GLY A O 1
ATOM 813 N N . PHE A 1 108 ? -12.613 10.650 3.865 1.00 97.81 108 PHE A N 1
ATOM 814 C CA . PHE A 1 108 ? -11.731 10.942 2.726 1.00 97.81 108 PHE A CA 1
ATOM 815 C C . PHE A 1 108 ? -10.397 11.473 3.233 1.00 97.81 108 PHE A C 1
ATOM 817 O O . PHE A 1 108 ? -10.392 12.297 4.151 1.00 97.81 108 PHE A O 1
ATOM 824 N N . PHE A 1 109 ? -9.287 10.994 2.665 1.00 96.94 109 PHE A N 1
ATOM 825 C CA . PHE A 1 109 ? -7.930 11.395 3.060 1.00 96.94 109 PHE A CA 1
ATOM 826 C C . PHE A 1 109 ? -7.693 11.288 4.578 1.00 96.94 109 PHE A C 1
ATOM 828 O O . PHE A 1 109 ? -7.097 12.167 5.199 1.00 96.94 109 PHE A O 1
ATOM 835 N N . ALA A 1 110 ? -8.227 10.231 5.198 1.00 95.62 110 ALA A N 1
ATOM 836 C CA . ALA A 1 110 ? -8.164 9.982 6.636 1.00 95.62 110 ALA A CA 1
ATOM 837 C C . ALA A 1 110 ? -8.667 11.151 7.513 1.00 95.62 110 ALA A C 1
ATOM 839 O O . ALA A 1 110 ? -8.260 11.265 8.672 1.00 95.62 110 ALA A O 1
ATOM 840 N N . SER A 1 111 ? -9.536 12.020 6.986 1.00 97.56 111 SER A N 1
ATOM 841 C CA . SER A 1 111 ? -9.976 13.274 7.624 1.00 97.56 111 SER A CA 1
ATOM 842 C C . SER A 1 111 ? -10.636 13.112 8.996 1.00 97.56 111 SER A C 1
ATOM 844 O O . SER A 1 111 ? -10.650 14.060 9.772 1.00 97.56 111 SER A O 1
ATOM 846 N N . ARG A 1 112 ? -11.151 11.922 9.329 1.00 96.19 112 ARG A N 1
ATOM 847 C CA . ARG A 1 112 ? -11.744 11.612 10.644 1.00 96.19 112 ARG A CA 1
ATOM 848 C C . ARG A 1 112 ? -10.781 10.893 11.593 1.00 96.19 112 ARG A C 1
ATOM 850 O O . ARG A 1 112 ? -11.198 10.377 12.625 1.00 96.19 112 ARG A O 1
ATOM 857 N N . THR A 1 113 ? -9.498 10.815 11.245 1.00 93.62 113 THR A N 1
ATOM 858 C CA . THR A 1 113 ? -8.450 10.266 12.118 1.00 93.62 113 THR A CA 1
ATOM 859 C C . THR A 1 113 ? -7.746 11.385 12.892 1.00 93.62 113 THR A C 1
ATOM 861 O O . THR A 1 113 ? -7.722 12.516 12.415 1.00 93.62 113 THR A O 1
ATOM 864 N N . PRO A 1 114 ? -7.094 11.102 14.038 1.00 94.25 114 PRO A N 1
ATOM 865 C CA . PRO A 1 114 ? -6.368 12.131 14.794 1.00 94.25 114 PRO A CA 1
ATOM 866 C C . PRO A 1 114 ? -5.180 12.762 14.050 1.00 94.25 114 PRO A C 1
ATOM 868 O O . PRO A 1 114 ? -4.678 13.800 14.460 1.00 94.25 114 PRO A O 1
ATOM 871 N N . THR A 1 115 ? -4.672 12.114 12.993 1.00 94.38 115 THR A N 1
ATOM 872 C CA . THR A 1 115 ? -3.450 12.533 12.280 1.00 94.38 115 THR A CA 1
ATOM 873 C C . THR A 1 115 ? -3.592 12.367 10.754 1.00 94.38 115 THR A C 1
ATOM 875 O O . THR A 1 115 ? -2.872 11.570 10.145 1.00 94.38 115 THR A O 1
ATOM 878 N N . PRO A 1 116 ? -4.511 13.105 10.098 1.00 95.50 116 PRO A N 1
ATOM 879 C CA . PRO A 1 116 ? -4.865 12.895 8.690 1.00 95.50 116 PRO A CA 1
ATOM 880 C C . PRO A 1 116 ? -3.667 13.056 7.745 1.00 95.50 116 PRO A C 1
ATOM 882 O O . PRO A 1 116 ? -3.367 12.145 6.978 1.00 95.50 116 PRO A O 1
ATOM 885 N N . ALA A 1 117 ? -2.904 14.149 7.868 1.00 96.69 117 ALA A N 1
ATOM 886 C CA . ALA A 1 117 ? -1.731 14.404 7.025 1.00 96.69 117 ALA A CA 1
ATOM 887 C C . ALA A 1 117 ? -0.669 13.297 7.147 1.00 96.69 117 ALA A C 1
ATOM 889 O O . ALA A 1 117 ? -0.153 12.806 6.142 1.00 96.69 117 ALA A O 1
ATOM 890 N N . ARG A 1 118 ? -0.394 12.835 8.375 1.00 94.75 118 ARG A N 1
ATOM 891 C CA . ARG A 1 118 ? 0.543 11.729 8.627 1.00 94.75 118 ARG A CA 1
ATOM 892 C C . ARG A 1 118 ? 0.042 10.421 8.016 1.00 94.75 118 ARG A C 1
ATOM 894 O O . ARG A 1 118 ? 0.839 9.666 7.466 1.00 94.75 118 ARG A O 1
ATOM 901 N N . ASN A 1 119 ? -1.258 10.145 8.096 1.00 94.25 119 ASN A N 1
ATOM 902 C CA . ASN A 1 119 ? -1.856 8.949 7.505 1.00 94.25 119 ASN A CA 1
ATOM 903 C C . ASN A 1 119 ? -1.827 8.986 5.971 1.00 94.25 119 ASN A C 1
ATOM 905 O O . ASN A 1 119 ? -1.512 7.965 5.359 1.00 94.25 119 ASN A O 1
ATOM 909 N N . CYS A 1 120 ? -2.063 10.148 5.360 1.00 96.62 120 CYS A N 1
ATOM 910 C CA . CYS A 1 120 ? -1.900 10.354 3.922 1.00 96.62 120 CYS A CA 1
ATOM 911 C C . CYS A 1 120 ? -0.450 10.152 3.482 1.00 96.62 120 CYS A C 1
ATOM 913 O O . CYS A 1 120 ? -0.206 9.360 2.575 1.00 96.62 120 CYS A O 1
ATOM 915 N N . LEU A 1 121 ? 0.515 10.777 4.166 1.00 96.31 121 LEU A N 1
ATOM 916 C CA . LEU A 1 121 ? 1.939 10.607 3.866 1.00 96.31 121 LEU A CA 1
ATOM 917 C C . LEU A 1 121 ? 2.372 9.145 4.014 1.00 96.31 121 LEU A C 1
ATOM 919 O O . LEU A 1 121 ? 3.016 8.595 3.127 1.00 96.31 121 LEU A O 1
ATOM 923 N N . LYS A 1 122 ? 1.964 8.481 5.100 1.00 94.88 122 LYS A N 1
ATOM 924 C CA . LYS A 1 122 ? 2.235 7.054 5.309 1.00 94.88 122 LYS A CA 1
ATOM 925 C C . LYS A 1 122 ? 1.669 6.207 4.170 1.00 94.88 122 LYS A C 1
ATOM 927 O O . LYS A 1 122 ? 2.351 5.296 3.703 1.00 94.88 122 LYS A O 1
ATOM 932 N N . SER A 1 123 ? 0.444 6.499 3.725 1.00 95.44 123 SER A N 1
ATOM 933 C CA . SER A 1 123 ? -0.165 5.823 2.578 1.00 95.44 123 SER A CA 1
ATOM 934 C C . SER A 1 123 ? 0.660 6.063 1.316 1.00 95.44 123 SER A C 1
ATOM 936 O O . SER A 1 123 ? 1.038 5.100 0.660 1.00 95.44 123 SER A O 1
ATOM 938 N N . LEU A 1 124 ? 1.017 7.312 1.020 1.00 97.75 124 LEU A N 1
ATOM 939 C CA . LEU A 1 124 ? 1.803 7.674 -0.157 1.00 97.75 124 LEU A CA 1
ATOM 940 C C . LEU A 1 124 ? 3.153 6.950 -0.194 1.00 97.75 124 LEU A C 1
ATOM 942 O O . LEU A 1 124 ? 3.469 6.300 -1.184 1.00 97.75 124 LEU A O 1
ATOM 946 N N . VAL A 1 125 ? 3.909 6.984 0.907 1.00 97.50 125 VAL A N 1
ATOM 947 C CA . VAL A 1 125 ? 5.206 6.296 1.012 1.00 97.50 125 VAL A CA 1
ATOM 948 C C . VAL A 1 125 ? 5.035 4.786 0.864 1.00 97.50 125 VAL A C 1
ATOM 950 O O . VAL A 1 125 ? 5.793 4.147 0.147 1.00 97.50 125 VAL A O 1
ATOM 953 N N . THR A 1 126 ? 4.009 4.204 1.485 1.00 96.00 126 THR A N 1
ATOM 954 C CA . THR A 1 126 ? 3.730 2.764 1.357 1.00 96.00 126 THR A CA 1
ATOM 955 C C . THR A 1 126 ? 3.461 2.375 -0.101 1.00 96.00 126 THR A C 1
ATOM 957 O O . THR A 1 126 ? 3.969 1.362 -0.568 1.00 96.00 126 THR A O 1
ATOM 960 N N . HIS A 1 127 ? 2.724 3.194 -0.849 1.00 97.19 127 HIS A N 1
ATOM 961 C CA . HIS A 1 127 ? 2.406 2.927 -2.254 1.00 97.19 127 HIS A CA 1
ATOM 962 C C . HIS A 1 127 ? 3.565 3.250 -3.211 1.00 97.19 127 HIS A C 1
ATOM 964 O O . HIS A 1 127 ? 3.718 2.597 -4.241 1.00 97.19 127 HIS A O 1
ATOM 970 N N . PHE A 1 128 ? 4.446 4.178 -2.834 1.00 98.25 128 PHE A N 1
ATOM 971 C CA . PHE A 1 128 ? 5.743 4.346 -3.484 1.00 98.25 128 PHE A CA 1
ATOM 972 C C . PHE A 1 128 ? 6.604 3.083 -3.334 1.00 98.25 128 PHE A C 1
ATOM 974 O O . PHE A 1 128 ? 7.090 2.550 -4.329 1.00 98.25 128 PHE A O 1
ATOM 981 N N . VAL A 1 129 ? 6.731 2.549 -2.110 1.00 97.75 129 VAL A N 1
ATOM 982 C CA . VAL A 1 129 ? 7.462 1.294 -1.854 1.00 97.75 129 VAL A CA 1
ATOM 983 C C . VAL A 1 129 ? 6.837 0.123 -2.612 1.00 97.75 129 VAL A C 1
ATOM 985 O O . VAL A 1 129 ? 7.567 -0.714 -3.136 1.00 97.75 129 VAL A O 1
ATOM 988 N N . PHE A 1 130 ? 5.509 0.082 -2.738 1.00 97.50 130 PHE A N 1
ATOM 989 C CA . PHE A 1 130 ? 4.835 -0.904 -3.583 1.00 97.50 130 PHE A CA 1
ATOM 990 C C . PHE A 1 130 ? 5.270 -0.799 -5.052 1.00 97.50 130 PHE A C 1
ATOM 992 O O . PHE A 1 130 ? 5.653 -1.810 -5.632 1.00 97.50 130 PHE A O 1
ATOM 999 N N . GLY A 1 131 ? 5.298 0.408 -5.628 1.00 97.81 131 GLY A N 1
ATOM 1000 C CA . GLY A 1 131 ? 5.792 0.636 -6.992 1.00 97.81 131 GLY A CA 1
ATOM 1001 C C . GLY A 1 131 ? 7.253 0.213 -7.182 1.00 97.81 131 GLY A C 1
ATOM 1002 O O . GLY A 1 131 ? 7.579 -0.476 -8.147 1.00 97.81 131 GLY A O 1
ATOM 1003 N N . VAL A 1 132 ? 8.131 0.534 -6.225 1.00 98.06 132 VAL A N 1
ATOM 1004 C CA . VAL A 1 132 ? 9.518 0.031 -6.218 1.00 98.06 132 VAL A CA 1
ATOM 1005 C C . VAL A 1 132 ? 9.538 -1.497 -6.159 1.00 98.06 132 VAL A C 1
ATOM 1007 O O . VAL A 1 132 ? 10.289 -2.133 -6.892 1.00 98.06 132 VAL A O 1
ATOM 1010 N N . GLY A 1 133 ? 8.684 -2.101 -5.333 1.00 97.12 133 GLY A N 1
ATOM 1011 C CA . GLY A 1 133 ? 8.552 -3.549 -5.233 1.00 97.12 133 GLY A CA 1
ATOM 1012 C C . GLY A 1 133 ? 8.116 -4.208 -6.542 1.00 97.12 133 GLY A C 1
ATOM 1013 O O . GLY A 1 133 ? 8.665 -5.253 -6.886 1.00 97.12 133 GLY A O 1
ATOM 1014 N N . LEU A 1 134 ? 7.195 -3.600 -7.299 1.00 96.94 134 LEU A N 1
ATOM 1015 C CA . LEU A 1 134 ? 6.804 -4.080 -8.630 1.00 96.94 134 LEU A CA 1
ATOM 1016 C C . LEU A 1 134 ? 7.999 -4.081 -9.589 1.00 96.94 134 LEU A C 1
ATOM 1018 O O . LEU A 1 134 ? 8.267 -5.095 -10.231 1.00 96.94 134 LEU A O 1
ATOM 1022 N N . PHE A 1 135 ? 8.743 -2.972 -9.639 1.00 97.38 135 PHE A N 1
ATOM 1023 C CA . PHE A 1 135 ? 9.940 -2.852 -10.471 1.00 97.38 135 PHE A CA 1
ATOM 1024 C C . PHE A 1 135 ? 11.004 -3.894 -10.104 1.00 97.38 135 PHE A C 1
ATOM 1026 O O . PHE A 1 135 ? 11.462 -4.625 -10.978 1.00 97.38 135 PHE A O 1
ATOM 1033 N N . LEU A 1 136 ? 11.359 -4.001 -8.819 1.00 96.38 136 LEU A N 1
ATOM 1034 C CA . LEU A 1 136 ? 12.357 -4.965 -8.348 1.00 96.38 136 LEU A CA 1
ATOM 1035 C C . LEU A 1 136 ? 11.938 -6.407 -8.648 1.00 96.38 136 LEU A C 1
ATOM 1037 O O . LEU A 1 136 ? 12.773 -7.203 -9.059 1.00 96.38 136 LEU A O 1
ATOM 1041 N N . SER A 1 137 ? 10.653 -6.735 -8.489 1.00 94.62 137 SER A N 1
ATOM 1042 C CA . SER A 1 137 ? 10.153 -8.083 -8.786 1.00 94.62 137 SER A CA 1
ATOM 1043 C C . SER A 1 137 ? 10.328 -8.427 -10.265 1.00 94.62 137 SER A C 1
ATOM 1045 O O . SER A 1 137 ? 10.833 -9.497 -10.583 1.00 94.62 137 SER A O 1
ATOM 1047 N N . ALA A 1 138 ? 9.967 -7.512 -11.171 1.00 94.25 138 ALA A N 1
ATOM 1048 C CA . ALA A 1 138 ? 10.160 -7.720 -12.604 1.00 94.25 138 ALA A CA 1
ATOM 1049 C C . ALA A 1 138 ? 11.650 -7.786 -12.978 1.00 94.25 138 ALA A C 1
ATOM 1051 O O . ALA A 1 138 ? 12.062 -8.675 -13.718 1.00 94.25 138 ALA A O 1
ATOM 1052 N N . ALA A 1 139 ? 12.478 -6.900 -12.415 1.00 94.31 139 ALA A N 1
ATOM 1053 C CA . ALA A 1 139 ? 13.917 -6.884 -12.666 1.00 94.31 139 ALA A CA 1
ATOM 1054 C C . ALA A 1 139 ? 14.600 -8.186 -12.218 1.00 94.31 139 ALA A C 1
ATOM 1056 O O . ALA A 1 139 ? 15.455 -8.705 -12.931 1.00 94.31 139 ALA A O 1
ATOM 1057 N N . MET A 1 140 ? 14.194 -8.748 -11.076 1.00 93.06 140 MET A N 1
ATOM 1058 C CA . MET A 1 140 ? 14.708 -10.031 -10.588 1.00 93.06 140 MET A CA 1
ATOM 1059 C C . MET A 1 140 ? 14.316 -11.212 -11.480 1.00 93.06 140 MET A C 1
ATOM 1061 O O . MET A 1 140 ? 15.090 -12.151 -11.591 1.00 93.06 140 MET A O 1
ATOM 1065 N N . ILE A 1 141 ? 13.138 -11.176 -12.111 1.00 89.56 141 ILE A N 1
ATOM 1066 C CA . ILE A 1 141 ? 12.684 -12.243 -13.019 1.00 89.56 141 ILE A CA 1
ATOM 1067 C C . ILE A 1 141 ? 13.475 -12.234 -14.336 1.00 89.56 141 ILE A C 1
ATOM 1069 O O . ILE A 1 141 ? 13.713 -13.289 -14.911 1.00 89.56 141 ILE A O 1
ATOM 1073 N N . VAL A 1 142 ? 13.869 -11.052 -14.817 1.00 89.00 142 VAL A N 1
ATOM 1074 C CA . VAL A 1 142 ? 14.592 -10.879 -16.093 1.00 89.00 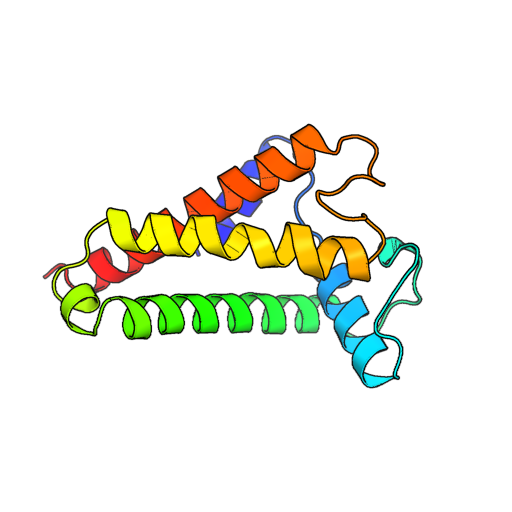142 VAL A CA 1
ATOM 1075 C C . VAL A 1 142 ? 16.107 -11.028 -15.943 1.00 89.00 142 VAL A C 1
ATOM 1077 O O . VAL A 1 142 ? 16.804 -11.231 -16.935 1.00 89.00 142 VAL A O 1
ATOM 1080 N N . SER A 1 143 ? 16.632 -10.904 -14.724 1.00 73.62 143 SER A N 1
ATOM 1081 C CA . SER A 1 143 ? 18.069 -11.018 -14.476 1.00 73.62 143 SER A CA 1
ATOM 1082 C C . SER A 1 143 ? 18.551 -12.452 -14.772 1.00 73.62 143 SER A C 1
ATOM 1084 O O . SER A 1 143 ? 17.958 -13.384 -14.229 1.00 73.62 143 SER A O 1
ATOM 1086 N N . PRO A 1 144 ? 19.571 -12.630 -15.637 1.00 56.25 144 PRO A N 1
ATOM 1087 C CA . PRO A 1 144 ? 20.084 -13.941 -16.041 1.00 56.25 144 PRO A CA 1
ATOM 1088 C C . PRO A 1 144 ? 20.834 -14.682 -14.929 1.00 56.25 144 PRO A C 1
ATOM 1090 O O . PRO A 1 144 ? 21.378 -14.013 -14.018 1.00 56.25 144 PRO A O 1
#

Nearest PDB structures (foldseek):
  8x61-assembly1_D  TM=4.064E-01  e=8.431E+00  Escherichia coli K-12

Solvent-accessible surface area (backbone atoms only — not comparable to full-atom values): 7542 Å² total; per-residue (Å²): 106,64,64,53,55,50,49,50,50,35,48,76,72,71,41,90,66,87,60,40,37,50,53,13,26,49,52,52,35,39,79,72,73,44,70,70,35,79,46,44,88,75,48,82,86,39,90,63,14,47,61,48,12,48,53,53,50,52,50,52,52,52,50,52,54,51,47,47,37,70,76,71,32,69,64,40,57,73,59,56,54,60,66,66,29,34,52,48,20,46,56,53,38,49,52,50,32,67,45,48,26,38,33,38,29,28,25,58,51,30,63,67,43,100,50,23,71,59,51,44,50,51,43,47,53,52,20,39,52,45,6,50,38,50,29,52,54,32,44,61,71,58,54,131

Radius of gyration: 16.19 Å; Cα contacts (8 Å, |Δi|>4): 173; chains: 1; bounding box: 45×30×40 Å